Protein AF-A0A6G2HBC0-F1 (afdb_monomer_lite)

pLDDT: mean 95.74, std 4.94, range [64.25, 98.62]

Structure (mmCIF, N/CA/C/O backbone):
data_AF-A0A6G2HBC0-F1
#
_entry.id   AF-A0A6G2HBC0-F1
#
loop_
_atom_site.group_PDB
_atom_site.id
_atom_site.type_symbol
_atom_site.label_atom_id
_atom_site.label_alt_id
_atom_site.label_comp_id
_atom_site.label_asym_id
_atom_site.label_entity_id
_atom_site.label_seq_id
_atom_site.pdbx_PDB_ins_code
_atom_site.Cartn_x
_atom_site.Cartn_y
_atom_site.Cartn_z
_atom_site.occupancy
_atom_site.B_iso_or_equiv
_atom_site.auth_seq_id
_atom_site.auth_comp_id
_atom_site.auth_asym_id
_atom_site.auth_atom_id
_atom_site.pdbx_PDB_model_num
ATOM 1 N N . MET A 1 1 ? -4.832 -18.230 16.426 1.00 64.25 1 MET A N 1
ATOM 2 C CA . MET A 1 1 ? -3.712 -18.019 15.476 1.00 64.25 1 MET A CA 1
ATOM 3 C C . MET A 1 1 ? -4.112 -17.143 14.289 1.00 64.25 1 MET A C 1
ATOM 5 O O . MET A 1 1 ? -3.524 -16.083 14.144 1.00 64.25 1 MET A O 1
ATOM 9 N N . LEU A 1 2 ? -5.140 -17.496 13.500 1.00 76.06 2 LEU A N 1
ATOM 10 C CA . LEU A 1 2 ? -5.568 -16.695 12.331 1.00 76.06 2 LEU A CA 1
ATOM 11 C C . LEU A 1 2 ? -5.923 -15.231 12.647 1.00 76.06 2 LEU A C 1
ATOM 13 O O . LEU A 1 2 ? -5.641 -14.351 11.843 1.00 76.06 2 LEU A O 1
ATOM 17 N N . ARG A 1 3 ? -6.505 -14.962 13.821 1.00 74.94 3 ARG A N 1
ATOM 18 C CA . ARG A 1 3 ? -6.829 -13.601 14.272 1.00 74.94 3 ARG A CA 1
ATOM 19 C C . ARG A 1 3 ? -5.579 -12.735 14.480 1.00 74.94 3 ARG A C 1
ATOM 21 O O . ARG A 1 3 ? -5.460 -11.700 13.845 1.00 74.94 3 ARG A O 1
ATOM 28 N N . SER A 1 4 ? -4.607 -13.229 15.248 1.00 76.62 4 SER A N 1
ATOM 29 C CA . SER A 1 4 ? -3.329 -12.534 15.479 1.00 76.62 4 SER A CA 1
ATOM 30 C C . SER A 1 4 ? -2.534 -12.318 14.182 1.00 76.62 4 SER A C 1
ATOM 32 O O . SER A 1 4 ? -1.944 -11.259 13.994 1.00 76.62 4 SER A O 1
ATOM 34 N N . LEU A 1 5 ? -2.570 -13.273 13.244 1.00 76.62 5 LEU A N 1
ATOM 35 C CA . LEU A 1 5 ? -1.981 -13.097 11.909 1.00 76.62 5 LEU A CA 1
ATOM 36 C C . LEU A 1 5 ? -2.671 -11.991 11.100 1.00 76.62 5 LEU A C 1
ATOM 38 O O . LEU A 1 5 ? -2.002 -11.265 10.377 1.00 76.62 5 LEU A O 1
ATOM 42 N N . ARG A 1 6 ? -3.995 -11.852 11.207 1.00 82.00 6 ARG A N 1
ATOM 43 C CA . ARG A 1 6 ? -4.753 -10.784 10.536 1.00 82.00 6 ARG A CA 1
ATOM 44 C C . ARG A 1 6 ? -4.493 -9.422 11.187 1.00 82.00 6 ARG A C 1
ATOM 46 O O . ARG A 1 6 ? -4.330 -8.440 10.477 1.00 82.00 6 ARG A O 1
ATOM 53 N N . GLU A 1 7 ? -4.409 -9.368 12.510 1.00 83.38 7 GLU A N 1
ATOM 54 C CA . GLU A 1 7 ? -4.142 -8.133 13.258 1.00 83.38 7 GLU A CA 1
ATOM 55 C C . GLU A 1 7 ? -2.718 -7.609 12.997 1.00 83.38 7 GLU A C 1
ATOM 57 O O . GLU A 1 7 ? -2.546 -6.431 12.706 1.00 83.38 7 GLU A O 1
ATOM 62 N N . ASN A 1 8 ? -1.710 -8.490 12.993 1.00 87.25 8 ASN A N 1
ATOM 63 C CA . ASN A 1 8 ? -0.299 -8.095 12.870 1.00 87.25 8 ASN A CA 1
ATOM 64 C C . ASN A 1 8 ? 0.271 -8.217 11.447 1.00 87.25 8 ASN A C 1
ATOM 66 O O . ASN A 1 8 ? 1.309 -7.636 11.139 1.00 87.25 8 ASN A O 1
ATOM 70 N N . GLY A 1 9 ? -0.379 -8.975 10.562 1.00 86.75 9 GLY A N 1
ATOM 71 C CA . GLY A 1 9 ? 0.089 -9.223 9.195 1.00 86.75 9 GLY A CA 1
ATOM 72 C C . GLY A 1 9 ? 0.411 -7.946 8.409 1.00 86.75 9 GLY A C 1
ATOM 73 O O . GLY A 1 9 ? 1.488 -7.876 7.813 1.00 86.75 9 GLY A O 1
ATOM 74 N N . PRO A 1 10 ? -0.445 -6.904 8.434 1.00 90.88 10 PRO A N 1
ATOM 75 C CA . PRO A 1 10 ? -0.159 -5.639 7.761 1.00 90.88 10 PRO A CA 1
ATOM 76 C C . PRO A 1 10 ? 1.156 -4.977 8.195 1.00 90.88 10 PRO A C 1
ATOM 78 O O . PRO A 1 10 ? 1.821 -4.378 7.353 1.00 90.88 10 PRO A O 1
ATOM 81 N N . ALA A 1 11 ? 1.570 -5.120 9.461 1.00 93.25 11 ALA A N 1
ATOM 82 C CA . ALA A 1 11 ? 2.811 -4.534 9.973 1.00 93.25 11 ALA A CA 1
ATOM 83 C C . ALA A 1 11 ? 4.071 -5.103 9.301 1.00 93.25 11 ALA A C 1
ATOM 85 O O . ALA A 1 11 ? 5.093 -4.425 9.248 1.00 93.25 11 ALA A O 1
ATOM 86 N N . LEU A 1 12 ? 3.988 -6.317 8.749 1.00 93.62 12 LEU A N 1
ATOM 87 C CA . LEU A 1 12 ? 5.048 -6.925 7.941 1.00 93.62 12 LEU A CA 1
ATOM 88 C C . LEU A 1 12 ? 4.813 -6.731 6.440 1.00 93.62 12 LEU A C 1
ATOM 90 O O . LEU A 1 12 ? 5.742 -6.427 5.694 1.00 93.62 12 LEU A O 1
ATOM 94 N N . LEU A 1 13 ? 3.570 -6.902 5.984 1.00 94.56 13 LEU A N 1
ATOM 95 C CA . LEU A 1 13 ? 3.241 -6.906 4.557 1.00 94.56 13 LEU A CA 1
ATOM 96 C C . LEU A 1 13 ? 3.376 -5.523 3.911 1.00 94.56 13 LEU A C 1
ATOM 98 O O . LEU A 1 13 ? 3.846 -5.433 2.781 1.00 94.56 13 LEU A O 1
ATOM 102 N N . VAL A 1 14 ? 2.991 -4.451 4.609 1.00 96.44 14 VAL A N 1
ATOM 103 C CA . VAL A 1 14 ? 3.075 -3.079 4.081 1.00 96.44 14 VAL A CA 1
ATOM 104 C C . VAL A 1 14 ? 4.524 -2.653 3.818 1.00 96.44 14 VAL A C 1
ATOM 106 O O . VAL A 1 14 ? 4.807 -2.274 2.679 1.00 96.44 14 VAL A O 1
ATOM 109 N N . PRO A 1 15 ? 5.466 -2.739 4.782 1.00 97.00 15 PRO A N 1
ATOM 110 C CA . PRO A 1 15 ? 6.856 -2.400 4.494 1.00 97.00 15 PRO A CA 1
ATOM 111 C C . PRO A 1 15 ? 7.454 -3.309 3.415 1.00 97.00 15 PRO A C 1
ATOM 113 O O . PRO A 1 15 ? 8.103 -2.804 2.503 1.00 97.00 15 PRO A O 1
ATOM 116 N N . ALA A 1 16 ? 7.169 -4.617 3.443 1.00 97.12 16 ALA A N 1
ATOM 117 C CA . ALA A 1 16 ? 7.656 -5.543 2.421 1.00 97.12 16 ALA A CA 1
ATOM 118 C C . ALA A 1 16 ? 7.182 -5.162 1.007 1.00 97.12 16 ALA A C 1
ATOM 120 O O . ALA A 1 16 ? 7.980 -5.164 0.069 1.00 97.12 16 ALA A O 1
ATOM 121 N N . ALA A 1 17 ? 5.909 -4.784 0.850 1.00 97.00 17 ALA A N 1
ATOM 122 C CA . ALA A 1 17 ? 5.353 -4.362 -0.433 1.00 97.00 17 ALA A CA 1
ATOM 123 C C . ALA A 1 17 ? 6.080 -3.130 -0.994 1.00 97.00 17 ALA A C 1
ATOM 125 O O . ALA A 1 17 ? 6.453 -3.112 -2.169 1.00 97.00 17 ALA A O 1
ATOM 126 N N . TRP A 1 18 ? 6.348 -2.127 -0.154 1.00 98.19 18 TRP A N 1
ATOM 127 C CA . TRP A 1 18 ? 7.062 -0.922 -0.577 1.00 98.19 18 TRP A CA 1
ATOM 128 C C . TRP A 1 18 ? 8.549 -1.165 -0.843 1.00 98.19 18 TRP A C 1
ATOM 130 O O . TRP A 1 18 ? 9.091 -0.596 -1.790 1.00 98.19 18 TRP A O 1
ATOM 140 N N . THR A 1 19 ? 9.199 -2.056 -0.089 1.00 98.00 19 THR A N 1
ATOM 141 C CA . THR A 1 19 ? 10.569 -2.501 -0.384 1.00 98.00 19 THR A CA 1
ATOM 142 C C . THR A 1 19 ? 10.645 -3.210 -1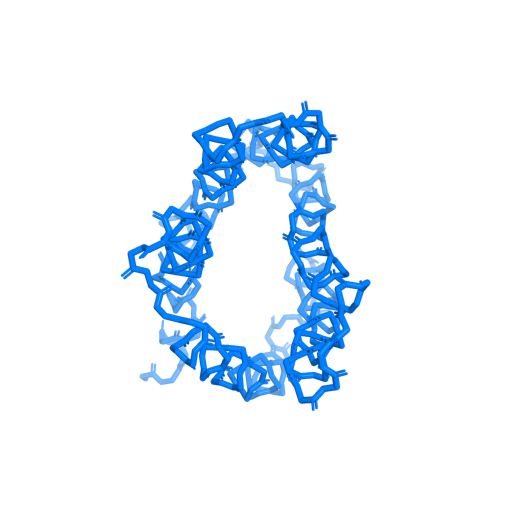.733 1.00 98.00 19 THR A C 1
ATOM 144 O O . THR A 1 19 ? 11.541 -2.921 -2.520 1.00 98.00 19 THR A O 1
ATOM 147 N N . VAL A 1 20 ? 9.694 -4.096 -2.039 1.00 97.88 20 VAL A N 1
ATOM 148 C CA . VAL A 1 20 ? 9.623 -4.796 -3.331 1.00 97.88 20 VAL A CA 1
ATOM 149 C C . VAL A 1 20 ? 9.378 -3.812 -4.479 1.00 97.88 20 VAL A C 1
ATOM 151 O O . VAL A 1 20 ? 10.061 -3.890 -5.499 1.00 97.88 20 VAL A O 1
ATOM 154 N N . ALA A 1 21 ? 8.464 -2.851 -4.310 1.00 97.44 21 ALA A N 1
ATOM 155 C CA . ALA A 1 21 ? 8.190 -1.823 -5.314 1.00 97.44 21 ALA A CA 1
ATOM 156 C C . ALA A 1 21 ? 9.407 -0.916 -5.567 1.00 97.44 21 ALA A C 1
ATOM 158 O O . ALA A 1 21 ? 9.810 -0.726 -6.714 1.00 97.44 21 ALA A O 1
ATOM 159 N N . GLY A 1 22 ? 10.036 -0.401 -4.505 1.00 97.56 22 GLY A N 1
ATOM 160 C CA . GLY A 1 22 ? 11.249 0.412 -4.614 1.00 97.56 22 GLY A CA 1
ATOM 161 C C . GLY A 1 22 ? 12.419 -0.380 -5.199 1.00 97.56 22 GLY A C 1
ATOM 162 O O . GLY A 1 22 ? 13.136 0.120 -6.061 1.00 97.56 22 GLY A O 1
ATOM 163 N N . GLY A 1 23 ? 12.564 -1.646 -4.804 1.00 98.12 23 GLY A N 1
ATOM 164 C CA . GLY A 1 23 ? 13.573 -2.550 -5.342 1.00 98.12 23 GLY A CA 1
ATOM 165 C C . GLY A 1 23 ? 13.386 -2.838 -6.832 1.00 98.12 23 GLY A C 1
ATOM 166 O O . GLY A 1 23 ? 14.368 -2.934 -7.565 1.00 98.12 23 GLY A O 1
ATOM 167 N N . ALA A 1 24 ? 12.144 -2.916 -7.312 1.00 97.31 24 ALA A N 1
ATOM 168 C CA . ALA A 1 24 ? 11.870 -3.080 -8.735 1.00 97.31 24 ALA A CA 1
ATOM 169 C C . ALA A 1 24 ? 12.252 -1.827 -9.535 1.00 97.31 24 ALA A C 1
ATOM 171 O O . ALA A 1 24 ? 12.884 -1.939 -10.581 1.00 97.31 24 ALA A O 1
ATOM 172 N N . VAL A 1 25 ? 11.952 -0.630 -9.016 1.00 96.31 25 VAL A N 1
ATOM 173 C CA . VAL A 1 25 ? 12.374 0.639 -9.639 1.00 96.31 25 VAL A CA 1
ATOM 174 C C . VAL A 1 25 ? 13.897 0.800 -9.625 1.00 96.31 25 VAL A C 1
ATOM 176 O O . VAL A 1 25 ? 14.472 1.305 -10.585 1.00 96.31 25 VAL A O 1
ATOM 179 N N . ALA A 1 26 ? 14.564 0.331 -8.570 1.00 97.38 26 ALA A N 1
ATOM 180 C CA . ALA A 1 26 ? 16.021 0.317 -8.471 1.00 97.38 26 ALA A CA 1
ATOM 181 C C . ALA A 1 26 ? 16.694 -0.772 -9.336 1.00 97.38 26 ALA A C 1
ATOM 183 O O . ALA A 1 26 ? 17.920 -0.823 -9.394 1.00 97.38 26 ALA A O 1
ATOM 184 N N . GLY A 1 27 ? 15.924 -1.660 -9.975 1.00 96.56 27 GLY A N 1
ATOM 185 C CA . GLY A 1 27 ? 16.445 -2.767 -10.782 1.00 96.56 27 GLY A CA 1
ATOM 186 C C . GLY A 1 27 ? 17.011 -3.946 -9.979 1.00 96.56 27 GLY A C 1
ATOM 187 O O . GLY A 1 27 ? 17.619 -4.836 -10.566 1.00 96.56 27 GLY A O 1
ATOM 188 N N . VAL A 1 28 ? 16.810 -3.985 -8.656 1.00 97.50 28 VAL A N 1
ATOM 189 C CA . VAL A 1 28 ? 17.277 -5.084 -7.786 1.00 97.50 28 VAL A CA 1
ATOM 190 C C . VAL A 1 28 ? 16.243 -6.203 -7.625 1.00 97.50 28 VAL A C 1
ATOM 192 O O . VAL A 1 28 ? 16.603 -7.334 -7.311 1.00 97.50 28 VAL A O 1
ATOM 195 N N . VAL A 1 29 ? 14.958 -5.913 -7.858 1.00 97.81 29 VAL A N 1
ATOM 196 C CA . VAL A 1 29 ? 13.877 -6.910 -7.888 1.00 97.81 29 VAL A CA 1
ATOM 197 C C . VAL A 1 29 ? 13.422 -7.114 -9.327 1.00 97.81 29 VAL A C 1
ATOM 199 O O . VAL A 1 29 ? 13.125 -6.155 -10.036 1.00 97.81 29 VAL A O 1
ATOM 202 N N . SER A 1 30 ? 13.336 -8.372 -9.762 1.00 97.75 30 SER A N 1
ATOM 203 C CA . SER A 1 30 ? 12.904 -8.694 -11.122 1.00 97.75 30 SER A CA 1
ATOM 204 C C . SER A 1 30 ? 11.418 -8.400 -11.344 1.00 97.75 30 SER A C 1
ATOM 206 O O . SER A 1 30 ? 10.587 -8.527 -10.441 1.00 97.75 30 SER A O 1
ATOM 208 N N . THR A 1 31 ? 11.054 -8.092 -12.590 1.00 95.88 31 THR A N 1
ATOM 209 C CA . THR A 1 31 ? 9.655 -7.899 -13.005 1.00 95.88 31 THR A CA 1
ATOM 210 C C . THR A 1 31 ? 8.793 -9.122 -12.685 1.00 95.88 31 THR A C 1
ATOM 212 O O . THR A 1 31 ? 7.661 -8.977 -12.234 1.00 95.88 31 THR A O 1
ATOM 215 N N . HIS A 1 32 ? 9.343 -10.331 -12.847 1.00 97.44 32 HIS A N 1
ATOM 216 C CA . HIS A 1 32 ? 8.648 -11.571 -12.499 1.00 97.44 32 HIS A CA 1
ATOM 217 C C . HIS A 1 32 ? 8.365 -11.673 -10.992 1.00 97.44 32 HIS A C 1
ATOM 219 O O . HIS A 1 32 ? 7.254 -12.020 -10.601 1.00 97.44 32 HIS A O 1
ATOM 225 N N . ALA A 1 33 ? 9.328 -11.321 -10.133 1.00 97.50 33 ALA A N 1
ATOM 226 C CA . ALA A 1 33 ? 9.105 -11.305 -8.689 1.00 97.50 33 ALA A CA 1
ATOM 227 C C . ALA A 1 33 ? 8.036 -10.272 -8.288 1.00 97.50 33 ALA A C 1
ATOM 229 O O . ALA A 1 33 ? 7.163 -10.575 -7.474 1.00 97.50 33 ALA A O 1
ATOM 230 N N . LEU A 1 34 ? 8.046 -9.084 -8.904 1.00 97.81 34 LEU A N 1
ATOM 231 C CA . LEU A 1 34 ? 7.019 -8.062 -8.680 1.00 97.81 34 LEU A CA 1
ATOM 232 C C . LEU A 1 34 ? 5.625 -8.520 -9.153 1.00 97.81 34 LEU A C 1
ATOM 234 O O . LEU A 1 34 ? 4.628 -8.244 -8.481 1.00 97.81 34 LEU A O 1
ATOM 238 N N . PHE A 1 35 ? 5.546 -9.250 -10.267 1.00 98.44 35 PHE A N 1
ATOM 239 C CA . PHE A 1 35 ? 4.307 -9.870 -10.740 1.00 98.44 35 PHE A CA 1
ATOM 240 C C . PHE A 1 35 ? 3.770 -10.902 -9.741 1.00 98.44 35 PHE A C 1
ATOM 242 O O . PHE A 1 35 ? 2.611 -10.815 -9.331 1.00 98.44 35 PHE A O 1
ATOM 249 N N . VAL A 1 36 ? 4.619 -11.829 -9.282 1.00 98.38 36 VAL A N 1
ATOM 250 C CA . VAL A 1 36 ? 4.248 -12.821 -8.259 1.00 98.38 36 VAL A CA 1
ATOM 251 C C . VAL A 1 36 ? 3.761 -12.128 -6.985 1.00 98.38 36 VAL A C 1
ATOM 253 O O . VAL A 1 36 ? 2.738 -12.527 -6.430 1.00 98.38 36 VAL A O 1
ATOM 256 N N . ALA A 1 37 ? 4.421 -11.048 -6.558 1.00 97.25 37 ALA A N 1
ATOM 257 C CA . ALA A 1 37 ? 3.987 -10.262 -5.406 1.00 97.25 37 ALA A CA 1
ATOM 258 C C . ALA A 1 37 ? 2.559 -9.709 -5.579 1.00 97.25 37 ALA A C 1
ATOM 260 O O . ALA A 1 37 ? 1.758 -9.812 -4.653 1.00 97.25 37 ALA A O 1
ATOM 261 N N . HIS A 1 38 ? 2.189 -9.201 -6.761 1.00 98.06 38 HIS A N 1
ATOM 262 C CA . HIS A 1 38 ? 0.821 -8.734 -7.031 1.00 98.06 38 HIS A CA 1
ATOM 263 C C . HIS A 1 38 ? -0.213 -9.860 -6.989 1.00 98.06 38 HIS A C 1
ATOM 265 O O . HIS A 1 38 ? -1.313 -9.663 -6.466 1.00 98.06 38 HIS A O 1
ATOM 271 N N . VAL A 1 39 ? 0.126 -11.043 -7.507 1.00 98.44 39 VAL A N 1
ATOM 272 C CA . VAL A 1 39 ? -0.756 -12.217 -7.460 1.00 98.44 39 VAL A CA 1
ATOM 273 C C . VAL A 1 39 ? -0.985 -12.649 -6.012 1.00 98.44 39 VAL A C 1
ATOM 275 O O . VAL A 1 39 ? -2.132 -12.771 -5.579 1.00 98.44 39 VAL A O 1
ATOM 278 N N . VAL A 1 40 ? 0.092 -12.805 -5.237 1.00 97.88 40 VAL A N 1
ATOM 279 C CA . VAL A 1 40 ? 0.022 -13.174 -3.816 1.00 97.88 40 VAL A CA 1
ATOM 280 C C . VAL A 1 40 ? -0.785 -12.142 -3.033 1.00 97.88 40 VAL A C 1
ATOM 282 O O . VAL A 1 40 ? -1.722 -12.507 -2.325 1.00 97.88 40 VAL A O 1
ATOM 285 N N . MET A 1 41 ? -0.488 -10.851 -3.198 1.00 97.50 41 MET A N 1
ATOM 286 C CA . MET A 1 41 ? -1.203 -9.785 -2.497 1.00 97.50 41 MET A CA 1
ATOM 287 C C . MET A 1 41 ? -2.684 -9.735 -2.873 1.00 97.50 41 MET A C 1
ATOM 289 O O . MET A 1 41 ? -3.516 -9.522 -1.997 1.00 97.50 41 MET A O 1
ATOM 293 N N . SER A 1 42 ? -3.040 -9.997 -4.134 1.00 97.88 42 SER A N 1
ATOM 294 C CA . SER A 1 42 ? -4.443 -10.062 -4.565 1.00 97.88 42 SER A CA 1
ATOM 295 C C . SER A 1 42 ? -5.208 -11.165 -3.824 1.00 97.88 42 SER A C 1
ATOM 297 O O . SER A 1 42 ? -6.298 -10.918 -3.306 1.00 97.88 42 SER A O 1
ATOM 299 N N . VAL A 1 43 ? -4.620 -12.362 -3.702 1.00 97.88 43 VAL A N 1
ATOM 300 C CA . VAL A 1 43 ? -5.207 -13.478 -2.936 1.00 97.88 43 VAL A CA 1
ATOM 301 C C . VAL A 1 43 ? -5.316 -13.124 -1.453 1.00 97.88 43 VAL A C 1
ATOM 303 O O . VAL A 1 43 ? -6.374 -13.319 -0.850 1.00 97.88 43 VAL A O 1
ATOM 306 N N . LEU A 1 44 ? -4.253 -12.565 -0.866 1.00 95.38 44 LEU A N 1
ATOM 307 C CA . LEU A 1 44 ? -4.230 -12.185 0.547 1.00 95.38 44 LEU A CA 1
ATOM 308 C C . LEU A 1 44 ? -5.268 -11.108 0.876 1.00 95.38 44 LEU A C 1
ATOM 310 O O . LEU A 1 44 ? -5.943 -11.226 1.895 1.00 95.38 44 LEU A O 1
ATOM 314 N N . LEU A 1 45 ? -5.443 -10.093 0.026 1.00 95.88 45 LEU A N 1
ATOM 315 C CA . LEU A 1 45 ? -6.432 -9.031 0.232 1.00 95.88 45 LEU A CA 1
ATOM 316 C C . LEU A 1 45 ? -7.862 -9.571 0.193 1.00 95.88 45 LEU A C 1
ATOM 318 O O . LEU A 1 45 ? -8.657 -9.235 1.070 1.00 95.88 45 LEU A O 1
ATOM 322 N N . VAL A 1 46 ? -8.183 -10.443 -0.769 1.00 97.25 46 VAL A N 1
ATOM 323 C CA . VAL A 1 46 ? -9.506 -11.081 -0.853 1.00 97.25 46 VAL A CA 1
ATOM 324 C C . VAL A 1 46 ? -9.757 -11.952 0.376 1.00 97.25 46 VAL A C 1
ATOM 326 O O . VAL A 1 46 ? -10.791 -11.812 1.033 1.00 97.25 46 VAL A O 1
ATOM 329 N N . ALA A 1 47 ? -8.797 -12.810 0.731 1.00 95.25 47 ALA A N 1
ATOM 330 C CA . ALA A 1 47 ? -8.898 -13.669 1.905 1.00 95.25 47 ALA A CA 1
ATOM 331 C C . ALA A 1 47 ? -9.064 -12.846 3.192 1.00 95.25 47 ALA A C 1
ATOM 333 O O . ALA A 1 47 ? -9.936 -13.139 4.012 1.00 95.25 47 ALA A O 1
ATOM 334 N N . PHE A 1 48 ? -8.281 -11.775 3.344 1.00 94.25 48 PHE A N 1
ATOM 335 C CA . PHE A 1 48 ? -8.361 -10.868 4.480 1.00 94.25 48 PHE A CA 1
ATOM 336 C C . PHE A 1 48 ? -9.709 -10.152 4.542 1.00 94.25 48 PHE A C 1
ATOM 338 O O . PHE A 1 48 ? -10.334 -10.132 5.598 1.00 94.25 48 PHE A O 1
ATOM 345 N N . ALA A 1 49 ? -10.192 -9.589 3.433 1.00 94.81 49 ALA A N 1
ATOM 346 C CA . ALA A 1 49 ? -11.467 -8.880 3.398 1.00 94.81 49 ALA A CA 1
ATOM 347 C C . ALA A 1 49 ? -12.629 -9.801 3.793 1.00 94.81 49 ALA A C 1
ATOM 349 O O . ALA A 1 49 ? -13.476 -9.420 4.602 1.00 94.81 49 ALA A O 1
ATOM 350 N N . VAL A 1 50 ? -12.646 -11.036 3.281 1.00 96.00 50 VAL A N 1
ATOM 351 C CA . VAL A 1 50 ? -13.666 -12.037 3.622 1.00 96.00 50 VAL A CA 1
ATOM 352 C C . VAL A 1 50 ? -13.571 -12.449 5.091 1.00 96.00 50 VAL A C 1
ATOM 354 O O . VAL A 1 50 ? -14.593 -12.462 5.779 1.00 96.00 50 VAL A O 1
ATOM 357 N N . ALA A 1 51 ? -12.368 -12.748 5.586 1.00 93.94 51 ALA A N 1
ATOM 358 C CA . ALA A 1 51 ? -12.161 -13.198 6.960 1.00 93.94 51 ALA A CA 1
ATOM 359 C C . ALA A 1 51 ? -12.407 -12.087 7.995 1.00 93.94 51 ALA A C 1
ATOM 36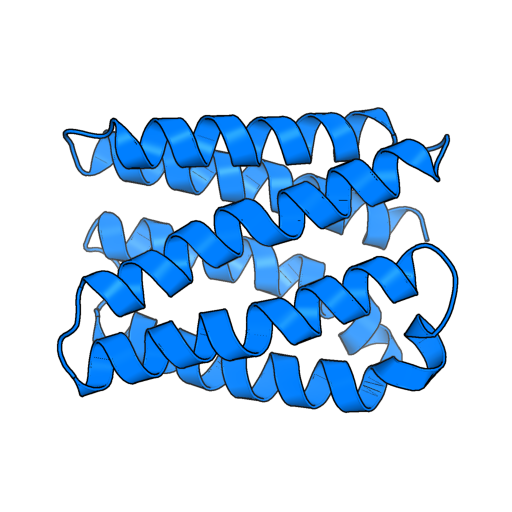1 O O . ALA A 1 51 ? -12.902 -12.365 9.084 1.00 93.94 51 ALA A O 1
ATOM 362 N N . SER A 1 52 ? -12.097 -10.832 7.656 1.00 91.81 52 SER A N 1
ATOM 363 C CA . SER A 1 52 ? -12.155 -9.682 8.566 1.00 91.81 52 SER A CA 1
ATOM 364 C C . SER A 1 52 ? -13.449 -8.879 8.509 1.00 91.81 52 SER A C 1
ATOM 366 O O . SER A 1 52 ? -13.663 -8.025 9.365 1.00 91.81 52 SER A O 1
ATOM 368 N N . ARG A 1 53 ? -14.352 -9.150 7.557 1.00 93.50 53 ARG A N 1
ATOM 369 C CA . ARG A 1 53 ? -15.545 -8.314 7.317 1.00 93.50 53 ARG A CA 1
ATOM 370 C C . ARG A 1 53 ? -16.421 -8.058 8.545 1.00 93.50 53 ARG A C 1
ATOM 372 O O . ARG A 1 53 ? -16.956 -6.965 8.679 1.00 93.50 53 ARG A O 1
ATOM 379 N N . ARG A 1 54 ? -16.610 -9.063 9.410 1.00 93.12 54 ARG A N 1
ATOM 380 C CA . ARG A 1 54 ? -17.484 -8.949 10.593 1.00 93.12 54 ARG A CA 1
ATOM 381 C C . ARG A 1 54 ? -16.814 -8.126 11.688 1.00 93.12 54 ARG A C 1
ATOM 383 O O . ARG A 1 54 ? -17.451 -7.267 12.281 1.00 93.12 54 ARG A O 1
ATOM 390 N N . GLU A 1 55 ? -15.528 -8.369 11.910 1.00 91.44 55 GLU A N 1
ATOM 391 C CA . GLU A 1 55 ? -14.721 -7.673 12.918 1.00 91.44 55 GLU A CA 1
ATOM 392 C C . GLU A 1 55 ? -14.469 -6.210 12.525 1.00 91.44 55 GLU A C 1
ATOM 394 O O . GLU A 1 55 ? -14.459 -5.327 13.374 1.00 91.44 55 GLU A O 1
ATOM 399 N N . MET A 1 56 ? -14.349 -5.934 11.224 1.00 95.50 56 MET A N 1
ATOM 400 C CA . MET A 1 56 ? -14.155 -4.590 10.682 1.00 95.50 56 MET A CA 1
ATOM 401 C C . MET A 1 56 ? -15.470 -3.891 10.303 1.00 95.50 56 MET A C 1
ATOM 403 O O . MET A 1 56 ? -15.446 -2.935 9.537 1.00 95.50 56 MET A O 1
ATOM 407 N N . ALA A 1 57 ? -16.634 -4.346 10.776 1.00 93.12 57 ALA A N 1
ATOM 408 C CA . ALA A 1 57 ? -17.920 -3.809 10.319 1.00 93.12 57 ALA A CA 1
ATOM 409 C C . ALA A 1 57 ? -18.220 -2.380 10.817 1.00 93.12 57 ALA A C 1
ATOM 411 O O . ALA A 1 57 ? -19.053 -1.686 10.231 1.00 93.12 57 ALA A O 1
ATOM 412 N N . THR A 1 58 ? -17.557 -1.921 11.883 1.00 93.25 58 THR A N 1
ATOM 413 C CA . THR A 1 58 ? -17.864 -0.648 12.551 1.00 93.25 58 THR A CA 1
ATOM 414 C C . THR A 1 58 ? -16.625 0.227 12.770 1.00 93.25 58 THR A C 1
ATOM 416 O O . THR A 1 58 ? -15.479 -0.199 12.611 1.00 93.25 58 THR A O 1
ATOM 419 N N . GLY A 1 59 ? -16.868 1.500 13.103 1.00 94.06 59 GLY A N 1
ATOM 420 C CA . GLY A 1 59 ? -15.830 2.443 13.522 1.00 94.06 59 GLY A CA 1
ATOM 421 C C . GLY A 1 59 ? -14.725 2.671 12.487 1.00 94.06 59 GLY A C 1
ATOM 422 O O . GLY A 1 59 ? -14.976 2.741 11.282 1.00 94.06 59 GLY A O 1
ATOM 423 N N . VAL A 1 60 ? -13.489 2.812 12.978 1.00 94.88 60 VAL A N 1
ATOM 424 C CA . VAL A 1 60 ? -12.307 3.073 12.141 1.00 94.88 60 VAL A CA 1
ATOM 425 C C . VAL A 1 60 ? -12.013 1.904 11.201 1.00 94.88 60 VAL A C 1
ATOM 427 O O . VAL A 1 60 ? -11.715 2.116 10.023 1.00 94.88 60 VAL A O 1
ATOM 430 N N . LEU A 1 61 ? -12.177 0.673 11.690 1.00 94.62 61 LEU A N 1
ATOM 431 C CA . LEU A 1 61 ? -11.936 -0.540 10.914 1.00 94.62 61 LEU A CA 1
ATOM 432 C C . LEU A 1 61 ? -12.879 -0.654 9.710 1.00 94.62 61 LEU A C 1
ATOM 434 O O . LEU A 1 61 ? -12.437 -1.068 8.644 1.00 94.62 61 LEU A O 1
ATOM 438 N N . ALA A 1 62 ? -14.123 -0.175 9.803 1.00 95.88 62 ALA A N 1
ATOM 439 C CA . ALA A 1 62 ? -15.006 -0.103 8.634 1.00 95.88 62 ALA A CA 1
ATOM 440 C C . ALA A 1 62 ? -14.446 0.789 7.522 1.00 95.88 62 ALA A C 1
ATOM 442 O O . ALA A 1 62 ? -14.653 0.520 6.339 1.00 95.88 62 ALA A O 1
ATOM 443 N N . GLY A 1 63 ? -13.744 1.869 7.874 1.00 96.62 63 GLY A N 1
ATOM 444 C CA . GLY A 1 63 ? -13.012 2.694 6.913 1.00 96.62 63 GLY A CA 1
ATOM 445 C C . GLY A 1 63 ? -11.925 1.890 6.201 1.00 96.62 63 GLY A C 1
ATOM 446 O O . GLY A 1 63 ? -11.883 1.860 4.973 1.00 96.62 63 GLY A O 1
ATOM 447 N N . TRP A 1 64 ? -11.110 1.167 6.965 1.00 97.06 64 TRP A N 1
ATOM 448 C CA . TRP A 1 64 ? -10.026 0.340 6.432 1.00 97.06 64 TRP A CA 1
ATOM 449 C C . TRP A 1 64 ? -10.503 -0.855 5.611 1.00 97.06 64 TRP A C 1
ATOM 451 O O . TRP A 1 64 ? -9.891 -1.167 4.594 1.00 97.06 64 TRP A O 1
ATOM 461 N N . LEU A 1 65 ? -11.633 -1.470 5.960 1.00 96.88 65 LEU A N 1
ATOM 462 C CA . LEU A 1 65 ? -12.232 -2.502 5.118 1.00 96.88 65 LEU A CA 1
ATOM 463 C C . LEU A 1 65 ? -12.586 -1.943 3.733 1.00 96.88 65 LEU A C 1
ATOM 465 O O . LEU A 1 65 ? -12.323 -2.596 2.730 1.00 96.88 65 LEU A O 1
ATOM 469 N N . ARG A 1 66 ? -13.115 -0.714 3.650 1.00 97.88 66 ARG A N 1
ATOM 470 C CA . ARG A 1 66 ? -13.383 -0.055 2.358 1.00 97.88 66 ARG A CA 1
ATOM 471 C C . ARG A 1 66 ? -12.099 0.242 1.587 1.00 97.88 66 ARG A C 1
ATOM 473 O O . ARG A 1 66 ? -12.084 0.048 0.378 1.00 97.88 66 ARG A O 1
ATOM 480 N N . VAL A 1 67 ? -11.029 0.658 2.272 1.00 97.88 67 VAL A N 1
ATOM 481 C CA . VAL A 1 67 ? -9.700 0.840 1.657 1.00 97.88 67 VAL A CA 1
ATOM 482 C C . VAL A 1 67 ? -9.208 -0.472 1.046 1.00 97.88 67 VAL A C 1
ATOM 484 O O . VAL A 1 67 ? -8.770 -0.475 -0.096 1.00 97.88 67 VAL A O 1
ATOM 487 N N . ILE A 1 68 ? -9.344 -1.594 1.756 1.00 97.06 68 ILE A N 1
ATOM 488 C CA . ILE A 1 68 ? -8.942 -2.923 1.269 1.00 97.06 68 ILE A CA 1
ATOM 489 C C . ILE A 1 68 ? -9.800 -3.362 0.079 1.00 97.06 68 ILE A C 1
ATOM 491 O O . ILE A 1 68 ? -9.271 -3.831 -0.930 1.00 97.06 68 ILE A O 1
ATOM 495 N N . LEU A 1 69 ? -11.119 -3.172 0.158 1.00 97.88 69 LEU A N 1
ATOM 496 C CA . LEU A 1 69 ? -12.034 -3.493 -0.938 1.00 97.88 69 LEU A CA 1
ATOM 497 C C . LEU A 1 69 ? -11.741 -2.657 -2.191 1.00 97.88 69 LEU A C 1
ATOM 499 O O . LEU A 1 69 ? -11.772 -3.202 -3.287 1.00 97.88 69 LEU A O 1
ATOM 503 N N . ALA A 1 70 ? -11.406 -1.372 -2.040 1.00 98.12 70 ALA A N 1
ATOM 504 C CA . ALA A 1 70 ? -10.995 -0.506 -3.146 1.00 98.12 70 ALA A CA 1
ATOM 505 C C . ALA A 1 70 ? -9.575 -0.822 -3.654 1.00 98.12 70 ALA A C 1
ATOM 507 O O . ALA A 1 70 ? -9.313 -0.750 -4.851 1.00 98.12 70 ALA A O 1
ATOM 508 N N . GLY A 1 71 ? -8.664 -1.215 -2.763 1.00 97.81 71 GLY A N 1
ATOM 509 C CA . GLY A 1 71 ? -7.291 -1.601 -3.095 1.00 97.81 71 GLY A CA 1
ATOM 510 C C . GLY A 1 71 ? -7.196 -2.953 -3.806 1.00 97.81 71 GLY A C 1
ATOM 511 O O . GLY A 1 71 ? -6.240 -3.213 -4.535 1.00 97.81 71 GLY A O 1
ATOM 512 N N . THR A 1 72 ? -8.200 -3.817 -3.657 1.00 98.00 72 THR A N 1
ATOM 513 C CA . THR A 1 72 ? -8.252 -5.121 -4.334 1.00 98.00 72 THR A CA 1
ATOM 514 C C . THR A 1 72 ? -8.255 -4.986 -5.868 1.00 98.00 72 THR A C 1
ATOM 516 O O . THR A 1 72 ? -7.332 -5.511 -6.492 1.00 98.00 72 THR A O 1
ATOM 519 N N . PRO A 1 73 ? -9.184 -4.249 -6.516 1.00 98.25 73 PRO A N 1
ATOM 520 C CA . PRO A 1 73 ? -9.129 -4.031 -7.963 1.00 98.25 73 PRO A CA 1
ATOM 521 C C . PRO A 1 73 ? -7.889 -3.240 -8.403 1.00 98.25 73 PRO A C 1
ATOM 523 O O . PRO A 1 73 ? -7.373 -3.496 -9.485 1.00 98.25 73 PRO A O 1
ATOM 526 N N . VAL A 1 74 ? -7.356 -2.344 -7.563 1.00 98.25 74 VAL A N 1
ATOM 527 C CA . VAL A 1 74 ? -6.075 -1.653 -7.819 1.00 98.25 74 VAL A CA 1
ATOM 528 C C . VAL A 1 74 ? -4.911 -2.649 -7.902 1.00 98.25 74 VAL A C 1
ATOM 530 O O . VAL A 1 74 ? -4.067 -2.549 -8.787 1.00 98.25 74 VAL A O 1
ATOM 533 N N . THR A 1 75 ? -4.886 -3.658 -7.031 1.00 97.94 75 THR A N 1
ATOM 534 C CA . THR A 1 75 ? -3.859 -4.714 -7.060 1.00 97.94 75 THR A CA 1
ATOM 535 C C . THR A 1 75 ? -4.034 -5.626 -8.276 1.00 97.94 75 THR A C 1
ATOM 537 O O . THR A 1 75 ? -3.056 -5.963 -8.945 1.00 97.94 75 THR A O 1
ATOM 540 N N . LEU A 1 76 ? -5.282 -5.971 -8.614 1.00 98.38 76 LEU A N 1
ATOM 541 C CA . LEU A 1 76 ? -5.606 -6.747 -9.815 1.00 98.38 76 LEU A CA 1
ATOM 542 C C . LEU A 1 76 ? -5.243 -6.000 -11.104 1.00 98.38 76 LEU A C 1
ATOM 544 O O . LEU A 1 76 ? -4.810 -6.635 -12.064 1.00 98.38 76 LEU A O 1
ATOM 548 N N . ALA A 1 77 ? -5.344 -4.667 -11.124 1.00 98.56 77 ALA A N 1
ATOM 549 C CA . ALA A 1 77 ? -4.835 -3.858 -12.227 1.00 98.56 77 ALA A CA 1
ATOM 550 C C . ALA A 1 77 ? -3.328 -4.077 -12.420 1.00 98.56 77 ALA A C 1
ATOM 552 O O . ALA A 1 77 ? -2.885 -4.201 -13.553 1.00 98.56 77 ALA A O 1
ATOM 553 N N . GLY A 1 78 ? -2.551 -4.238 -11.346 1.00 98.31 78 GLY A N 1
ATOM 554 C CA . GLY A 1 78 ? -1.132 -4.587 -11.448 1.00 98.31 78 GLY A CA 1
ATOM 555 C C . GLY A 1 78 ? -0.902 -5.955 -12.100 1.00 98.31 78 GLY A C 1
ATOM 556 O O . GLY A 1 78 ? -0.092 -6.065 -13.018 1.00 98.31 78 GLY A O 1
ATOM 557 N N . VAL A 1 79 ? -1.671 -6.981 -11.709 1.00 98.56 79 VAL A N 1
ATOM 558 C CA . VAL A 1 79 ? -1.633 -8.314 -12.349 1.00 98.56 79 VAL A CA 1
ATOM 559 C C . VAL A 1 79 ? -1.937 -8.206 -13.846 1.00 98.56 79 VAL A C 1
ATOM 561 O O . VAL A 1 79 ? -1.163 -8.689 -14.671 1.00 98.56 79 VAL A O 1
ATOM 564 N N . ALA A 1 80 ? -3.029 -7.528 -14.206 1.00 98.62 80 ALA A N 1
ATOM 565 C CA . ALA A 1 80 ? -3.400 -7.299 -15.600 1.00 98.62 80 ALA A CA 1
ATOM 566 C C . ALA A 1 80 ? -2.346 -6.464 -16.349 1.00 98.62 80 ALA A C 1
ATOM 568 O O . ALA A 1 80 ? -2.051 -6.740 -17.507 1.00 98.62 80 ALA A O 1
ATOM 569 N N . GLY A 1 81 ? -1.731 -5.487 -15.682 1.00 98.38 81 GLY A N 1
ATOM 570 C CA . GLY A 1 81 ? -0.653 -4.664 -16.218 1.00 98.38 81 GLY A CA 1
ATOM 571 C C . GLY A 1 81 ? 0.556 -5.489 -16.642 1.00 98.38 81 GLY A C 1
ATOM 572 O O . GLY A 1 81 ? 1.071 -5.277 -17.736 1.00 98.38 81 GLY A O 1
ATOM 573 N N . PHE A 1 82 ? 0.958 -6.479 -15.843 1.00 98.12 82 PHE A N 1
ATOM 574 C CA . PHE A 1 82 ? 2.030 -7.401 -16.225 1.00 98.12 82 PHE A CA 1
ATOM 575 C C . PHE A 1 82 ? 1.634 -8.337 -17.366 1.00 98.12 82 PHE A C 1
ATOM 577 O O . PHE A 1 82 ? 2.411 -8.503 -18.301 1.00 98.12 82 PHE A O 1
ATOM 584 N N . LEU A 1 83 ? 0.432 -8.920 -17.320 1.00 98.25 83 LEU A N 1
ATOM 585 C CA . LEU A 1 83 ? -0.028 -9.858 -18.352 1.00 98.25 83 LEU A CA 1
ATOM 586 C C . LEU A 1 83 ? -0.221 -9.190 -19.720 1.00 98.25 83 LEU A C 1
ATOM 588 O O . LEU A 1 83 ? -0.008 -9.824 -20.749 1.00 98.25 83 LEU A O 1
ATOM 592 N N . LEU A 1 84 ? -0.626 -7.919 -19.730 1.00 98.12 84 LEU A N 1
ATOM 593 C CA . LEU A 1 84 ? -0.929 -7.156 -20.942 1.00 98.12 84 LEU A CA 1
ATOM 594 C C . LEU A 1 84 ? 0.207 -6.213 -21.367 1.00 98.12 84 LEU A C 1
ATOM 596 O O . LEU A 1 84 ? 0.069 -5.527 -22.376 1.00 98.12 84 LEU A O 1
ATOM 600 N N . GLY A 1 85 ? 1.290 -6.110 -20.589 1.00 97.19 85 GLY A N 1
ATOM 601 C CA . GLY A 1 85 ? 2.352 -5.123 -20.821 1.00 97.19 85 GLY A CA 1
ATOM 602 C C . GLY A 1 85 ? 1.869 -3.666 -20.719 1.00 97.19 85 GLY A C 1
ATOM 603 O O . GLY A 1 85 ? 2.374 -2.791 -21.419 1.00 97.19 85 GLY A O 1
ATOM 604 N N . SER A 1 86 ? 0.866 -3.391 -19.880 1.00 98.19 86 SER A N 1
ATOM 605 C CA . SER A 1 86 ? 0.188 -2.092 -19.808 1.00 98.19 86 SER A CA 1
ATOM 606 C C . SER A 1 86 ? 0.753 -1.204 -18.700 1.00 98.19 86 SER A C 1
ATOM 608 O O . SER A 1 86 ? 0.425 -1.352 -17.520 1.00 98.19 86 SER A O 1
ATOM 610 N N . GLY A 1 87 ? 1.556 -0.215 -19.102 1.00 96.94 87 GLY A N 1
ATOM 611 C CA . GLY A 1 87 ? 2.065 0.839 -18.218 1.00 96.94 87 GLY A CA 1
ATOM 612 C C . GLY A 1 87 ? 0.972 1.585 -17.435 1.00 96.94 87 GLY A C 1
ATOM 613 O O . GLY A 1 87 ? 1.116 1.730 -16.222 1.00 96.94 87 GLY A O 1
ATOM 614 N N . PRO A 1 88 ? -0.151 2.002 -18.058 1.00 98.38 88 PRO A N 1
ATOM 615 C CA . PRO A 1 88 ? -1.246 2.656 -17.340 1.00 98.38 88 PRO A CA 1
ATOM 616 C C . PRO A 1 88 ? -1.843 1.814 -16.204 1.00 98.38 88 PRO A C 1
ATOM 618 O O . PRO A 1 88 ? -2.143 2.350 -15.140 1.00 98.38 88 PRO A O 1
ATOM 621 N N . LEU A 1 89 ? -1.984 0.497 -16.384 1.00 98.50 89 LEU A N 1
ATOM 622 C CA . LEU A 1 89 ? -2.503 -0.388 -15.334 1.00 98.50 89 LEU A CA 1
ATOM 623 C C . LEU A 1 89 ? -1.508 -0.566 -14.176 1.00 98.50 89 LEU A C 1
ATOM 625 O O . LEU A 1 89 ? -1.912 -0.575 -13.013 1.00 98.50 89 LEU A O 1
ATOM 629 N N . LEU A 1 90 ? -0.207 -0.635 -14.475 1.00 98.00 90 LEU A N 1
ATOM 630 C CA . LEU A 1 90 ? 0.845 -0.633 -13.451 1.00 98.00 90 LEU A CA 1
ATOM 631 C C . LEU A 1 90 ? 0.892 0.703 -12.692 1.00 98.00 90 LEU A C 1
ATOM 633 O O . LEU A 1 90 ? 1.061 0.716 -11.473 1.00 98.00 90 LEU A O 1
ATOM 637 N N . ALA A 1 91 ? 0.679 1.824 -13.387 1.00 97.56 91 ALA A N 1
ATOM 638 C CA . ALA A 1 91 ? 0.569 3.138 -12.764 1.00 97.56 91 ALA A CA 1
ATOM 639 C C . ALA A 1 91 ? -0.651 3.216 -11.834 1.00 97.56 91 ALA A C 1
ATOM 641 O O . ALA A 1 91 ? -0.525 3.701 -10.710 1.00 97.56 91 ALA A O 1
ATOM 642 N N . ILE A 1 92 ? -1.806 2.681 -12.248 1.00 98.50 92 ILE A N 1
ATOM 643 C CA . ILE A 1 92 ? -2.987 2.561 -11.379 1.00 98.50 92 ILE A CA 1
ATOM 644 C C . ILE A 1 92 ? -2.640 1.782 -10.108 1.00 98.50 92 ILE A C 1
ATOM 646 O O . ILE A 1 92 ? -2.983 2.240 -9.020 1.00 98.50 92 ILE A O 1
ATOM 650 N N . ALA A 1 93 ? -1.938 0.650 -10.222 1.00 98.00 93 ALA A N 1
ATOM 651 C CA . ALA A 1 93 ? -1.538 -0.150 -9.066 1.00 98.00 93 ALA A CA 1
ATOM 652 C C . ALA A 1 93 ? -0.637 0.636 -8.096 1.00 98.00 93 ALA A C 1
ATOM 654 O O . ALA A 1 93 ? -0.916 0.686 -6.896 1.00 98.00 93 ALA A O 1
ATOM 655 N N . LEU A 1 94 ? 0.401 1.298 -8.620 1.00 97.94 94 LEU A N 1
ATOM 656 C CA . LEU A 1 94 ? 1.363 2.069 -7.830 1.00 97.94 94 LEU A CA 1
ATOM 657 C C . LEU A 1 94 ? 0.716 3.287 -7.153 1.00 97.94 94 LEU A C 1
ATOM 659 O O . LEU A 1 94 ? 0.760 3.424 -5.929 1.00 97.94 94 LEU A O 1
ATOM 663 N N . TYR A 1 95 ? 0.098 4.172 -7.938 1.00 98.25 95 TYR A N 1
ATOM 664 C CA . TYR A 1 95 ? -0.497 5.402 -7.415 1.00 98.25 95 TYR A CA 1
ATOM 665 C C . TYR A 1 95 ? -1.747 5.123 -6.583 1.00 98.25 95 TYR A C 1
ATOM 667 O O . TYR A 1 95 ? -1.972 5.787 -5.572 1.00 98.25 95 TYR A O 1
ATOM 675 N N . GLY A 1 96 ? -2.537 4.114 -6.953 1.00 98.06 96 GLY A N 1
ATOM 676 C CA . GLY A 1 96 ? -3.710 3.704 -6.192 1.00 98.06 96 GLY A CA 1
ATOM 677 C C . GLY A 1 96 ? -3.344 3.296 -4.766 1.00 98.06 96 GLY A C 1
ATOM 678 O O . GLY A 1 96 ? -3.955 3.791 -3.819 1.00 98.06 96 GLY A O 1
ATOM 679 N N . TRP A 1 97 ? -2.299 2.481 -4.584 1.00 97.44 97 TRP A N 1
ATOM 680 C CA . TRP A 1 97 ? -1.819 2.107 -3.248 1.00 97.44 97 TRP A CA 1
ATOM 681 C C . TRP A 1 97 ? -1.052 3.205 -2.521 1.00 97.44 97 TRP A C 1
ATOM 683 O O . TRP A 1 97 ? -1.018 3.201 -1.291 1.00 97.44 97 TRP A O 1
ATOM 693 N N . ALA A 1 98 ? -0.483 4.175 -3.231 1.00 97.25 98 ALA A N 1
ATOM 694 C CA . ALA A 1 98 ? 0.074 5.354 -2.584 1.00 97.25 98 ALA A CA 1
ATOM 695 C C . ALA A 1 98 ? -1.031 6.270 -2.017 1.00 97.25 98 ALA A C 1
ATOM 697 O O . ALA A 1 98 ? -0.882 6.811 -0.923 1.00 97.25 98 ALA A O 1
ATOM 698 N N . VAL A 1 99 ? -2.166 6.407 -2.715 1.00 98.00 99 VAL A N 1
ATOM 699 C CA . VAL A 1 99 ? -3.249 7.344 -2.361 1.00 98.00 99 VAL A CA 1
ATOM 700 C C . VAL A 1 99 ? -4.296 6.743 -1.418 1.00 98.00 99 VAL A C 1
ATOM 702 O O . VAL A 1 99 ? -4.716 7.408 -0.470 1.00 98.00 99 VAL A O 1
ATOM 705 N N . LEU A 1 100 ? -4.743 5.504 -1.642 1.00 97.94 100 LEU A N 1
ATOM 706 C CA . LEU A 1 100 ? -5.848 4.905 -0.878 1.00 97.94 100 LEU A CA 1
ATOM 707 C C . LEU A 1 100 ? -5.590 4.880 0.646 1.00 97.94 100 LEU A C 1
ATOM 709 O O . LEU A 1 100 ? -6.466 5.321 1.401 1.00 97.94 100 LEU A O 1
ATOM 713 N N . PRO A 1 101 ? -4.408 4.460 1.140 1.00 96.75 101 PRO A N 1
ATOM 714 C CA . PRO A 1 101 ? -4.089 4.524 2.564 1.00 96.75 101 PRO A CA 1
ATOM 715 C C . PRO A 1 101 ? -4.017 5.954 3.103 1.00 96.75 101 PRO A C 1
ATOM 717 O O . PRO A 1 101 ? -4.375 6.169 4.256 1.00 96.75 101 PRO A O 1
ATOM 720 N N . ALA A 1 102 ? -3.649 6.949 2.286 1.00 96.81 102 ALA A N 1
ATOM 721 C CA . ALA A 1 102 ? -3.673 8.354 2.700 1.00 96.81 102 ALA A CA 1
ATOM 722 C C . ALA A 1 102 ? -5.093 8.787 3.099 1.00 96.81 102 ALA A C 1
ATOM 724 O O . ALA A 1 102 ? -5.286 9.423 4.137 1.00 96.81 102 ALA A O 1
ATOM 725 N N . VAL A 1 103 ? -6.104 8.372 2.328 1.00 97.44 103 VAL A N 1
ATOM 726 C CA . VAL A 1 103 ? -7.519 8.600 2.662 1.00 97.44 103 VAL A CA 1
ATOM 727 C C . VAL A 1 103 ? -7.888 7.892 3.969 1.00 97.44 103 VAL A C 1
ATOM 729 O O . VAL A 1 103 ? -8.512 8.501 4.843 1.00 97.44 103 VAL A O 1
ATOM 732 N N . GLY A 1 104 ? -7.461 6.635 4.139 1.00 97.19 104 GLY A N 1
ATOM 733 C CA . GLY A 1 104 ? -7.649 5.868 5.376 1.00 97.19 104 GLY A CA 1
ATOM 734 C C . GLY A 1 104 ? -7.025 6.545 6.601 1.00 97.19 104 GLY A C 1
ATOM 735 O O . GLY A 1 104 ? -7.650 6.629 7.663 1.00 97.19 104 GLY A O 1
ATOM 736 N N . PHE A 1 105 ? -5.834 7.116 6.451 1.00 98.00 105 PHE A N 1
ATOM 737 C CA . PHE A 1 105 ? -5.147 7.839 7.512 1.00 98.00 105 PHE A CA 1
ATOM 738 C C . PHE A 1 105 ? -5.794 9.174 7.850 1.00 98.00 105 PHE A C 1
ATOM 740 O O . PHE A 1 105 ? -6.006 9.447 9.028 1.00 98.00 105 PHE A O 1
ATOM 747 N N . VAL A 1 106 ? -6.194 9.978 6.860 1.00 98.19 106 VAL A N 1
ATOM 748 C CA . VAL A 1 106 ? -6.956 11.213 7.113 1.00 98.19 106 VAL A CA 1
ATOM 749 C C . VAL A 1 106 ? -8.254 10.891 7.854 1.00 98.19 106 VAL A C 1
ATOM 751 O O . VAL A 1 106 ? -8.610 11.562 8.826 1.00 98.19 106 VAL A O 1
ATOM 754 N N . TYR A 1 107 ? -8.955 9.841 7.426 1.00 97.62 107 TYR A N 1
ATOM 755 C CA . TYR A 1 107 ? -10.173 9.367 8.075 1.00 97.62 107 TYR A CA 1
ATOM 756 C C . TYR A 1 107 ? -9.933 8.945 9.534 1.00 97.62 107 TYR A C 1
ATOM 758 O O . TYR A 1 107 ? -10.736 9.294 10.406 1.00 97.62 107 TYR A O 1
ATOM 766 N N . THR A 1 108 ? -8.830 8.234 9.789 1.00 97.25 108 THR A N 1
ATOM 767 C CA . THR A 1 108 ? -8.418 7.760 11.119 1.00 97.25 108 THR A CA 1
ATOM 768 C C . THR A 1 108 ? -8.020 8.926 12.020 1.00 97.25 108 THR A C 1
ATOM 770 O O . THR A 1 108 ? -8.574 9.063 13.107 1.00 97.25 108 THR A O 1
ATOM 773 N N . ALA A 1 109 ? -7.165 9.838 11.547 1.00 97.00 109 ALA A N 1
ATOM 774 C CA . ALA A 1 109 ? -6.699 11.016 12.284 1.00 97.00 109 ALA A CA 1
ATOM 775 C C . ALA A 1 109 ? -7.853 11.892 12.804 1.00 97.00 109 ALA A C 1
ATOM 777 O O . ALA A 1 109 ? -7.769 12.471 13.886 1.00 97.00 109 ALA A O 1
ATOM 778 N N . ARG A 1 110 ? -8.962 11.965 12.056 1.00 96.88 110 ARG A N 1
ATOM 779 C CA . ARG A 1 110 ? -10.170 12.705 12.458 1.00 96.88 110 ARG A CA 1
ATOM 780 C C . ARG A 1 110 ? -11.002 12.003 13.537 1.00 96.88 110 ARG A C 1
ATOM 782 O O . ARG A 1 110 ? -11.848 12.647 14.144 1.00 96.88 110 ARG A O 1
ATOM 789 N N . ARG A 1 111 ? -10.797 10.702 13.758 1.00 95.81 111 ARG A N 1
ATOM 790 C CA . ARG A 1 111 ? -11.594 9.855 14.666 1.00 95.81 111 ARG A CA 1
ATOM 791 C C . ARG A 1 111 ? -10.856 9.416 15.919 1.00 95.81 111 ARG A C 1
ATOM 793 O O . ARG A 1 111 ? -11.501 8.955 16.852 1.00 95.81 111 ARG A O 1
ATOM 800 N N . VAL A 1 112 ? -9.537 9.576 15.948 1.00 94.75 112 VAL A N 1
ATOM 801 C CA . VAL A 1 112 ? -8.708 9.238 17.105 1.00 94.75 112 VAL A CA 1
ATOM 802 C C . VAL A 1 112 ? -8.061 10.486 17.702 1.00 94.75 112 VAL A C 1
ATOM 804 O O . VAL A 1 112 ? -7.815 11.492 17.023 1.00 94.75 112 VAL A O 1
ATOM 807 N N . THR A 1 113 ? -7.811 10.431 19.005 1.00 92.00 113 THR A N 1
ATOM 808 C CA . THR A 1 113 ? -7.010 11.419 19.739 1.00 92.00 113 THR A CA 1
ATOM 809 C C . THR A 1 113 ? -5.578 10.913 19.886 1.00 92.00 113 THR A C 1
ATOM 811 O O . THR A 1 113 ? -4.639 11.587 19.462 1.00 92.00 113 THR A O 1
ATOM 814 N N . ALA A 1 114 ? -5.412 9.689 20.390 1.00 91.94 114 ALA A N 1
ATOM 815 C CA . ALA A 1 114 ? -4.130 8.997 20.439 1.00 91.94 114 ALA A CA 1
ATOM 816 C C . ALA A 1 114 ? -3.622 8.677 19.023 1.00 91.94 114 ALA A C 1
ATOM 818 O O . ALA A 1 114 ? -4.393 8.256 18.165 1.00 91.94 114 ALA A O 1
ATOM 819 N N . GLY A 1 115 ? -2.336 8.918 18.759 1.00 91.31 115 GLY A N 1
ATOM 820 C CA . GLY A 1 115 ? -1.719 8.627 17.458 1.00 91.31 115 GLY A CA 1
ATOM 821 C C . GLY A 1 115 ? -2.141 9.553 16.307 1.00 91.31 115 GLY A C 1
ATOM 822 O O . GLY A 1 115 ? -1.621 9.413 15.204 1.00 91.31 115 GLY A O 1
ATOM 823 N N . ARG A 1 116 ? -3.017 10.552 16.531 1.00 96.12 116 ARG A N 1
ATOM 824 C CA . ARG A 1 116 ? -3.507 11.475 15.483 1.00 96.12 116 ARG A CA 1
ATOM 825 C C . ARG A 1 116 ? -2.386 12.047 14.610 1.00 96.12 116 ARG A C 1
ATOM 827 O O . ARG A 1 116 ? -2.532 12.093 13.391 1.00 96.12 116 ARG A O 1
ATOM 834 N N . GLY A 1 117 ? -1.291 12.483 15.236 1.00 97.19 117 GLY A N 1
ATOM 835 C CA . GLY A 1 117 ? -0.137 13.048 14.536 1.00 97.19 117 GLY A CA 1
ATOM 836 C C . GLY A 1 117 ? 0.536 12.054 13.587 1.00 97.19 117 GLY A C 1
ATOM 837 O O . GLY A 1 117 ? 0.897 12.438 12.482 1.00 97.19 117 GLY A O 1
ATOM 838 N N . ILE A 1 118 ? 0.623 10.776 13.969 1.00 97.62 118 ILE A N 1
ATOM 839 C CA . ILE A 1 118 ? 1.232 9.713 13.154 1.00 97.62 118 ILE A CA 1
ATOM 840 C C . ILE A 1 118 ? 0.393 9.476 11.898 1.00 97.62 118 ILE A C 1
ATOM 842 O O . ILE A 1 118 ? 0.932 9.457 10.797 1.00 97.62 118 ILE A O 1
ATOM 846 N N . TYR A 1 119 ? -0.932 9.382 12.036 1.00 97.75 119 TYR A N 1
ATOM 847 C CA . TYR A 1 119 ? -1.822 9.214 10.885 1.00 97.75 119 TYR A CA 1
ATOM 848 C C . TYR A 1 119 ? -1.820 10.452 9.972 1.00 97.75 119 TYR A C 1
ATOM 850 O O . TYR A 1 119 ? -1.772 10.321 8.751 1.00 97.75 119 TYR A O 1
ATOM 858 N N . ALA A 1 120 ? -1.813 11.664 10.534 1.00 97.88 120 ALA A N 1
ATOM 859 C CA . ALA A 1 120 ? -1.718 12.889 9.738 1.00 97.88 120 ALA A CA 1
ATOM 860 C C . ALA A 1 120 ? -0.384 12.980 8.973 1.00 97.88 120 ALA A C 1
ATOM 862 O O . ALA A 1 120 ? -0.382 13.277 7.778 1.00 97.88 120 ALA A O 1
ATOM 863 N N . ALA A 1 121 ? 0.735 12.668 9.633 1.00 98.12 121 ALA A N 1
ATOM 864 C CA . ALA A 1 121 ? 2.051 12.620 9.007 1.00 98.12 121 ALA A CA 1
ATOM 865 C C . ALA A 1 121 ? 2.121 11.531 7.928 1.00 98.12 121 ALA A C 1
ATOM 867 O O . ALA A 1 121 ? 2.566 11.810 6.821 1.00 98.12 121 ALA A O 1
ATOM 868 N N . GLY A 1 122 ? 1.601 10.330 8.200 1.00 98.00 122 GLY A N 1
ATOM 869 C CA . GLY A 1 122 ? 1.539 9.234 7.232 1.00 98.00 122 GLY A CA 1
ATOM 870 C C . GLY A 1 122 ? 0.745 9.600 5.975 1.00 98.00 122 GLY A C 1
ATOM 871 O O . GLY A 1 122 ? 1.190 9.318 4.862 1.00 98.00 122 GLY A O 1
ATOM 872 N N . ALA A 1 123 ? -0.381 10.307 6.126 1.00 98.12 123 ALA A N 1
ATOM 873 C CA . ALA A 1 123 ? -1.117 10.864 4.992 1.00 98.12 123 ALA A CA 1
ATOM 874 C C . ALA A 1 123 ? -0.291 11.905 4.217 1.00 98.12 123 ALA A C 1
ATOM 876 O O . ALA A 1 123 ? -0.250 11.860 2.989 1.00 98.12 123 ALA A O 1
ATOM 877 N N . GLY A 1 124 ? 0.400 12.808 4.921 1.00 98.31 124 GLY A N 1
ATOM 878 C CA . GLY A 1 124 ? 1.307 13.785 4.313 1.00 98.31 124 GLY A CA 1
ATOM 879 C C . GLY A 1 124 ? 2.432 13.125 3.511 1.00 98.31 124 GLY A C 1
ATOM 880 O O . GLY A 1 124 ? 2.645 13.480 2.355 1.00 98.31 124 GLY A O 1
ATOM 881 N N . CYS A 1 125 ? 3.086 12.106 4.073 1.00 98.56 125 CYS A N 1
ATOM 882 C CA . CYS A 1 125 ? 4.105 11.305 3.394 1.00 98.56 125 CYS A CA 1
ATOM 883 C C . CYS A 1 125 ? 3.574 10.661 2.109 1.00 98.56 125 CYS A C 1
ATOM 885 O O . CYS A 1 125 ? 4.269 10.666 1.098 1.00 98.56 125 CYS A O 1
ATOM 887 N N . CYS A 1 126 ? 2.337 10.157 2.119 1.00 98.25 126 CYS A N 1
ATOM 888 C CA . CYS A 1 126 ? 1.709 9.612 0.918 1.00 98.25 126 CYS A CA 1
ATOM 889 C C . CYS A 1 126 ? 1.517 10.686 -0.163 1.00 98.25 126 CYS A C 1
ATOM 891 O O . CYS A 1 126 ? 1.879 10.462 -1.313 1.00 98.25 126 CYS A O 1
ATOM 893 N N . VAL A 1 127 ? 0.993 11.864 0.196 1.00 98.06 127 VAL A N 1
ATOM 894 C CA . VAL A 1 127 ? 0.774 12.970 -0.756 1.00 98.06 127 VAL A CA 1
ATOM 895 C C . VAL A 1 127 ? 2.095 13.462 -1.345 1.00 98.06 127 VAL A C 1
ATOM 897 O O . VAL A 1 127 ? 2.223 13.578 -2.564 1.00 98.06 127 VAL A O 1
ATOM 900 N N . VAL A 1 128 ? 3.092 13.711 -0.494 1.00 98.44 128 VAL A N 1
ATOM 901 C CA . VAL A 1 128 ? 4.419 14.167 -0.929 1.00 98.44 128 VAL A CA 1
ATOM 902 C C . VAL A 1 128 ? 5.113 13.092 -1.762 1.00 98.44 128 VAL A C 1
ATOM 904 O O . VAL A 1 128 ? 5.705 13.412 -2.786 1.00 98.44 128 VAL A O 1
ATOM 907 N N . GLY A 1 129 ? 5.004 11.819 -1.381 1.00 98.31 129 GLY A N 1
ATOM 908 C CA . GLY A 1 129 ? 5.561 10.705 -2.144 1.00 98.31 129 GLY A CA 1
ATOM 909 C C . GLY A 1 129 ? 4.900 10.531 -3.514 1.00 98.31 129 GLY A C 1
ATOM 910 O O . GLY A 1 129 ? 5.597 10.329 -4.501 1.00 98.31 129 GLY A O 1
ATOM 911 N N . VAL A 1 130 ? 3.579 10.698 -3.627 1.00 98.06 130 VAL A N 1
ATOM 912 C CA . VAL A 1 130 ? 2.874 10.695 -4.923 1.00 98.06 130 VAL A CA 1
ATOM 913 C C . VAL A 1 130 ? 3.338 11.845 -5.815 1.00 98.06 130 VAL A C 1
ATOM 915 O O . VAL A 1 130 ? 3.636 11.623 -6.989 1.00 98.06 130 VAL A O 1
ATOM 918 N N . ALA A 1 131 ? 3.437 13.058 -5.265 1.00 98.12 131 ALA A N 1
ATOM 919 C CA . ALA A 1 131 ? 3.950 14.209 -6.002 1.00 98.12 131 ALA A CA 1
ATOM 920 C C . ALA A 1 131 ? 5.408 13.985 -6.437 1.00 98.12 131 ALA A C 1
ATOM 922 O O . ALA A 1 131 ? 5.748 14.211 -7.594 1.00 98.12 131 ALA A O 1
ATOM 923 N N . GLY A 1 132 ? 6.248 13.465 -5.539 1.00 98.06 132 GLY A N 1
ATOM 924 C CA . GLY A 1 132 ? 7.635 13.112 -5.827 1.00 98.06 132 GLY A CA 1
ATOM 925 C C . GLY A 1 132 ? 7.758 12.067 -6.933 1.00 98.06 132 GLY A C 1
ATOM 926 O O . GLY A 1 132 ? 8.582 12.229 -7.822 1.00 98.06 132 GLY A O 1
ATOM 927 N N . LEU A 1 133 ? 6.899 11.043 -6.934 1.00 96.88 133 LEU A N 1
ATOM 928 C CA . LEU A 1 133 ? 6.832 10.034 -7.993 1.00 96.88 133 LEU A CA 1
ATOM 929 C C . LEU A 1 133 ? 6.465 10.649 -9.347 1.00 96.88 133 LEU A C 1
ATOM 931 O O . LEU A 1 133 ? 7.081 10.316 -10.351 1.00 96.88 133 LEU A O 1
ATOM 935 N N . ALA A 1 134 ? 5.471 11.540 -9.383 1.00 96.81 134 ALA A N 1
ATOM 936 C CA . ALA A 1 134 ? 5.036 12.201 -10.616 1.00 96.81 134 ALA A CA 1
ATOM 937 C C . ALA A 1 134 ? 6.085 13.173 -11.186 1.00 96.81 134 ALA A C 1
ATOM 939 O O . ALA A 1 134 ? 6.135 13.386 -12.394 1.00 96.81 134 ALA A O 1
ATOM 940 N N . LEU A 1 135 ? 6.912 13.762 -10.320 1.00 97.62 135 LEU A N 1
ATOM 941 C CA . LEU A 1 135 ? 7.959 14.719 -10.686 1.00 97.62 135 LEU A CA 1
ATOM 942 C C . LEU A 1 135 ? 9.341 14.070 -10.861 1.00 97.62 135 LEU A C 1
ATOM 944 O O . LEU A 1 135 ? 10.291 14.748 -11.254 1.00 97.62 135 LEU A O 1
ATOM 948 N N . ALA A 1 136 ? 9.485 12.782 -10.545 1.00 96.69 136 ALA A N 1
ATOM 949 C CA . ALA A 1 136 ? 10.767 12.098 -10.593 1.00 96.69 136 ALA A CA 1
ATOM 950 C C . ALA A 1 136 ? 11.278 11.986 -12.036 1.00 96.69 136 ALA A C 1
ATOM 952 O O . ALA A 1 136 ? 10.658 11.359 -12.890 1.00 96.69 136 ALA A O 1
ATOM 953 N N . SER A 1 137 ? 12.466 12.537 -12.285 1.00 95.94 137 SER A N 1
ATOM 954 C CA . SER A 1 137 ? 13.198 12.392 -13.550 1.00 95.94 137 SER A CA 1
ATOM 955 C C . SER A 1 137 ? 14.299 11.327 -13.493 1.00 95.94 137 SER A C 1
ATOM 957 O O . SER A 1 137 ? 14.942 11.041 -14.500 1.00 95.94 137 SER A O 1
ATOM 959 N N . THR A 1 138 ? 14.537 10.740 -12.316 1.00 97.00 138 THR A N 1
ATOM 960 C CA . THR A 1 138 ? 15.575 9.727 -12.084 1.00 97.00 138 THR A CA 1
ATOM 961 C C . THR A 1 138 ? 15.026 8.54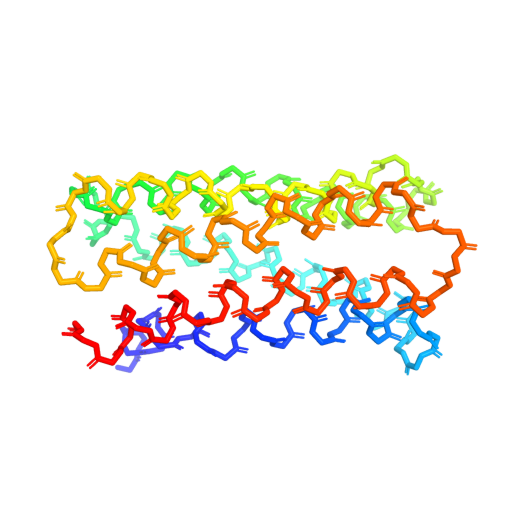9 -11.288 1.00 97.00 138 THR A C 1
ATOM 963 O O . THR A 1 138 ? 14.110 8.706 -10.476 1.00 97.00 138 THR A O 1
ATOM 966 N N . ALA A 1 139 ? 15.632 7.370 -11.468 1.00 95.44 139 ALA A N 1
ATOM 967 C CA . ALA A 1 139 ? 15.291 6.178 -10.691 1.00 95.44 139 ALA A CA 1
ATOM 968 C C . ALA A 1 139 ? 15.481 6.414 -9.184 1.00 95.44 139 ALA A C 1
ATOM 970 O O . ALA A 1 139 ? 14.600 6.087 -8.395 1.00 95.44 139 ALA A O 1
ATOM 971 N N . THR A 1 140 ? 16.576 7.068 -8.781 1.00 97.56 140 THR A N 1
ATOM 972 C CA . THR A 1 140 ? 16.828 7.428 -7.377 1.00 97.56 140 THR A CA 1
ATOM 973 C C . THR A 1 140 ? 15.726 8.321 -6.811 1.00 97.56 140 THR A C 1
ATOM 975 O O . THR A 1 140 ? 15.237 8.063 -5.714 1.00 97.56 140 THR A O 1
ATOM 978 N N . GLY A 1 141 ? 15.286 9.337 -7.563 1.00 97.94 141 GLY A N 1
ATOM 979 C CA . GLY A 1 141 ? 14.179 10.202 -7.152 1.00 97.94 141 GLY A CA 1
ATOM 980 C C . GLY A 1 141 ? 12.875 9.425 -6.953 1.00 97.94 141 GLY A C 1
ATOM 981 O O . GLY A 1 141 ? 12.210 9.591 -5.930 1.00 97.94 141 GLY A O 1
ATOM 982 N N . ALA A 1 142 ? 12.549 8.517 -7.877 1.00 97.94 142 ALA A N 1
ATOM 983 C CA . ALA A 1 142 ? 11.371 7.661 -7.768 1.00 97.94 142 ALA A CA 1
ATOM 984 C C . ALA A 1 142 ? 11.454 6.703 -6.564 1.00 97.94 142 ALA A C 1
ATOM 986 O O . ALA A 1 142 ? 10.477 6.549 -5.834 1.00 97.94 142 ALA A O 1
ATOM 987 N N . VAL A 1 143 ? 12.624 6.112 -6.300 1.00 98.38 143 VAL A N 1
ATOM 988 C CA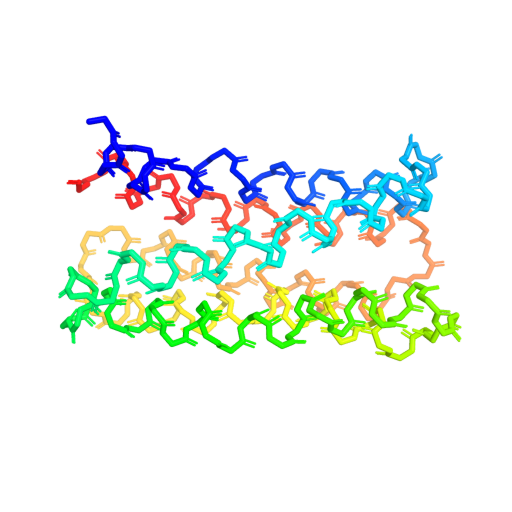 . VAL A 1 143 ? 12.856 5.241 -5.134 1.00 98.38 143 VAL A CA 1
ATOM 989 C C . VAL A 1 143 ? 12.691 6.007 -3.822 1.00 98.38 143 VAL A C 1
ATOM 991 O O . VAL A 1 143 ? 12.045 5.501 -2.909 1.00 98.38 143 VAL A O 1
ATOM 994 N N . LEU A 1 144 ? 13.218 7.232 -3.719 1.00 98.38 144 LEU A N 1
ATOM 995 C CA . LEU A 1 144 ? 13.042 8.071 -2.527 1.00 98.38 144 LEU A CA 1
ATOM 996 C C . LEU A 1 144 ? 11.569 8.427 -2.298 1.00 98.38 144 LEU A C 1
ATOM 998 O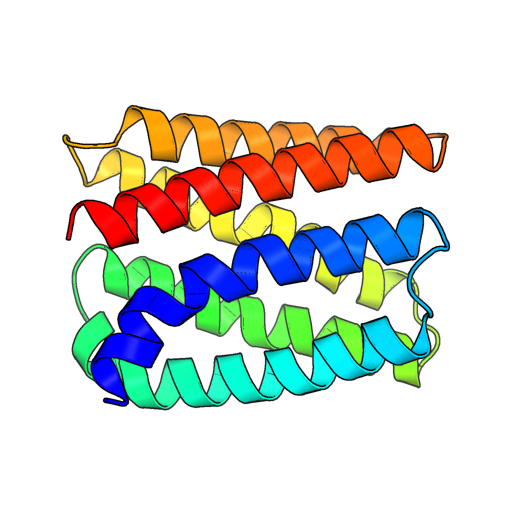 O . LEU A 1 144 ? 11.086 8.366 -1.168 1.00 98.38 144 LEU A O 1
ATOM 1002 N N . ALA A 1 145 ? 10.844 8.747 -3.370 1.00 98.50 145 ALA A N 1
ATOM 1003 C CA . ALA A 1 145 ? 9.419 9.034 -3.307 1.00 98.50 145 ALA A CA 1
ATOM 1004 C C . ALA A 1 145 ? 8.607 7.808 -2.846 1.00 98.50 145 ALA A C 1
ATOM 1006 O O . ALA A 1 145 ? 7.777 7.926 -1.945 1.00 98.50 145 ALA A O 1
ATOM 1007 N N . ILE A 1 146 ? 8.908 6.619 -3.382 1.00 98.50 146 ILE A N 1
ATOM 1008 C CA . ILE A 1 146 ? 8.339 5.336 -2.936 1.00 98.50 146 ILE A CA 1
ATOM 1009 C C . ILE A 1 146 ? 8.666 5.070 -1.465 1.00 98.50 146 ILE A C 1
ATOM 1011 O O . ILE A 1 146 ? 7.783 4.710 -0.687 1.00 98.50 146 ILE A O 1
ATOM 1015 N N . GLY A 1 147 ? 9.923 5.278 -1.069 1.00 98.38 147 GLY A N 1
ATOM 1016 C CA . GLY A 1 147 ? 10.378 5.111 0.306 1.00 98.38 147 GLY A CA 1
ATOM 1017 C C . GLY A 1 147 ? 9.611 6.005 1.276 1.00 98.38 147 GLY A C 1
ATOM 1018 O O . GLY A 1 147 ? 9.191 5.536 2.330 1.00 98.38 147 GLY A O 1
ATOM 1019 N N . LEU A 1 148 ? 9.344 7.260 0.902 1.00 98.56 148 LEU A N 1
ATOM 1020 C CA . LEU A 1 148 ? 8.559 8.183 1.721 1.00 98.56 148 LEU A CA 1
ATOM 1021 C C . LEU A 1 148 ? 7.119 7.692 1.926 1.00 98.56 148 LEU A C 1
ATOM 1023 O O . LEU A 1 148 ? 6.631 7.707 3.059 1.00 98.56 148 LEU A O 1
ATOM 1027 N N . VAL A 1 149 ? 6.458 7.212 0.864 1.00 98.62 149 VAL A N 1
ATOM 1028 C CA . VAL A 1 149 ? 5.131 6.582 0.982 1.00 98.62 149 VAL A CA 1
ATOM 1029 C C . VAL A 1 149 ? 5.206 5.382 1.925 1.00 98.62 149 VAL A C 1
ATOM 1031 O O . VAL A 1 149 ? 4.421 5.290 2.871 1.00 98.62 149 VAL A O 1
ATOM 1034 N N . GLY A 1 150 ? 6.181 4.496 1.712 1.00 98.06 150 GLY A N 1
ATOM 1035 C CA . GLY A 1 150 ? 6.356 3.286 2.508 1.00 98.06 150 GLY A CA 1
ATOM 1036 C C . GLY A 1 150 ? 6.593 3.561 3.989 1.00 98.06 150 GLY A C 1
ATOM 1037 O O . GLY A 1 150 ? 5.949 2.934 4.829 1.00 98.06 150 GLY A O 1
ATOM 1038 N N . VAL A 1 151 ? 7.440 4.535 4.328 1.00 98.31 151 VAL A N 1
ATOM 1039 C CA . VAL A 1 151 ? 7.696 4.952 5.716 1.00 98.31 151 VAL A CA 1
ATOM 1040 C C . VAL A 1 151 ? 6.424 5.492 6.364 1.00 98.31 151 VAL A C 1
ATOM 1042 O O . VAL A 1 151 ? 6.066 5.054 7.457 1.00 98.31 151 VAL A O 1
ATOM 1045 N N . GLY A 1 152 ? 5.707 6.393 5.686 1.00 97.88 152 GLY A N 1
ATOM 1046 C CA . GLY A 1 152 ? 4.470 6.972 6.212 1.00 97.88 152 GLY A CA 1
ATOM 1047 C C . GLY A 1 152 ? 3.388 5.922 6.469 1.00 97.88 152 GLY A C 1
ATOM 1048 O O . GLY A 1 152 ? 2.761 5.919 7.530 1.00 97.88 152 GLY A O 1
ATOM 1049 N N . GLN A 1 153 ? 3.202 4.995 5.524 1.00 98.19 153 GLN A N 1
ATOM 1050 C CA . GLN A 1 153 ? 2.242 3.903 5.676 1.00 98.19 153 GLN A CA 1
ATOM 1051 C C . GLN A 1 153 ? 2.647 2.918 6.772 1.00 98.19 153 GLN A C 1
ATOM 1053 O O . GLN A 1 153 ? 1.815 2.542 7.596 1.00 98.19 153 GLN A O 1
ATOM 1058 N N . THR A 1 154 ? 3.926 2.556 6.838 1.00 98.06 154 THR A N 1
ATOM 1059 C CA . THR A 1 154 ? 4.438 1.627 7.850 1.00 98.06 154 THR A CA 1
ATOM 1060 C C . THR A 1 154 ? 4.299 2.207 9.255 1.00 98.06 154 THR A C 1
ATOM 1062 O O . THR A 1 154 ? 3.819 1.516 10.147 1.00 98.06 154 THR A O 1
ATOM 1065 N N . ALA A 1 155 ? 4.626 3.488 9.456 1.00 97.25 155 ALA A N 1
ATOM 1066 C CA . ALA A 1 155 ? 4.497 4.145 10.756 1.00 97.25 155 ALA A CA 1
ATOM 1067 C C . ALA A 1 155 ? 3.049 4.131 11.278 1.00 97.25 155 ALA A C 1
ATOM 1069 O O . ALA A 1 155 ? 2.816 3.811 12.443 1.00 97.25 155 ALA A O 1
ATOM 1070 N N . GLY A 1 156 ? 2.070 4.423 10.413 1.00 96.06 156 GLY A N 1
ATOM 1071 C CA . GLY A 1 156 ? 0.654 4.377 10.783 1.00 96.06 156 GLY A CA 1
ATOM 1072 C C . GLY A 1 156 ? 0.167 2.969 11.139 1.00 96.06 156 GLY A C 1
ATOM 1073 O O . GLY A 1 156 ? -0.580 2.802 12.100 1.00 96.06 156 GLY A O 1
ATOM 1074 N N . ILE A 1 157 ? 0.607 1.950 10.399 1.00 95.12 157 ILE A N 1
ATOM 1075 C CA . ILE A 1 157 ? 0.227 0.554 10.661 1.00 95.12 157 ILE A CA 1
ATOM 10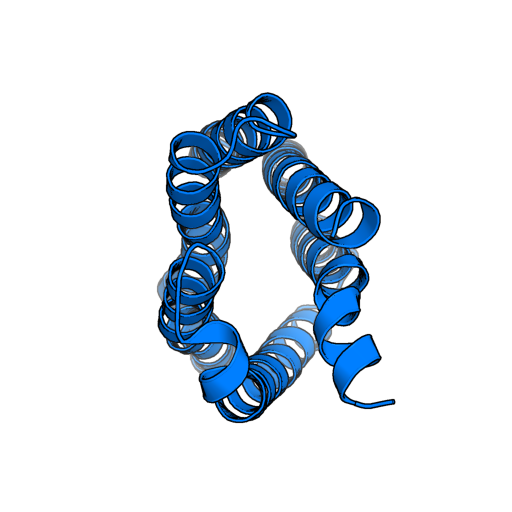76 C C . ILE A 1 157 ? 0.892 0.024 11.937 1.00 95.12 157 ILE A C 1
ATOM 1078 O O . ILE A 1 157 ? 0.244 -0.675 12.716 1.00 95.12 157 ILE A O 1
ATOM 1082 N N . LEU A 1 158 ? 2.153 0.384 12.189 1.00 95.44 158 LEU A N 1
ATOM 1083 C CA . LEU A 1 158 ? 2.852 0.018 13.420 1.00 95.44 158 LEU A CA 1
ATOM 1084 C C . LEU A 1 158 ? 2.218 0.670 14.651 1.00 95.44 158 LEU A C 1
ATOM 1086 O O . LEU A 1 158 ? 2.006 -0.030 15.635 1.00 95.44 158 LEU A O 1
ATOM 1090 N N . ASP A 1 159 ? 1.854 1.959 14.604 1.00 95.56 159 ASP A N 1
ATOM 1091 C CA . ASP A 1 159 ? 1.124 2.585 15.720 1.00 95.56 159 ASP A CA 1
ATOM 1092 C C . ASP A 1 159 ? -0.199 1.862 15.986 1.00 95.56 159 ASP A C 1
ATOM 1094 O O . ASP A 1 159 ? -0.487 1.542 17.136 1.00 95.56 159 ASP A O 1
ATOM 1098 N N . ALA A 1 160 ? -0.960 1.530 14.938 1.00 92.00 160 ALA A N 1
ATOM 1099 C CA . ALA A 1 160 ? -2.207 0.789 15.094 1.00 92.00 160 ALA A CA 1
ATOM 1100 C C . ALA A 1 160 ? -1.995 -0.595 15.736 1.00 92.00 160 ALA A C 1
ATOM 1102 O O . ALA A 1 160 ? -2.794 -0.998 16.569 1.00 92.00 160 ALA A O 1
ATOM 1103 N N . THR A 1 161 ? -0.916 -1.291 15.373 1.00 92.06 161 THR A N 1
ATOM 1104 C CA . THR A 1 161 ? -0.604 -2.648 15.858 1.00 92.06 161 THR A CA 1
ATOM 1105 C C . THR A 1 161 ? -0.062 -2.658 17.289 1.00 92.06 161 THR A C 1
ATOM 1107 O O . THR A 1 161 ? -0.300 -3.590 18.044 1.00 92.06 161 THR A O 1
ATOM 1110 N N . LEU A 1 162 ? 0.712 -1.640 17.670 1.00 91.88 162 LEU A N 1
ATOM 1111 C CA . LEU A 1 162 ? 1.336 -1.567 18.995 1.00 91.88 162 LEU A CA 1
ATOM 1112 C C . LEU A 1 162 ? 0.410 -0.957 20.051 1.00 91.88 162 LEU A C 1
ATOM 1114 O O . LEU A 1 162 ? 0.616 -1.168 21.245 1.00 91.88 162 LEU A O 1
ATOM 1118 N N . ARG A 1 163 ? -0.564 -0.147 19.625 1.00 90.00 163 ARG A N 1
ATOM 1119 C CA . ARG A 1 163 ? -1.443 0.605 20.525 1.00 90.00 163 ARG A CA 1
ATOM 1120 C C . ARG A 1 163 ? -2.761 -0.108 20.831 1.00 90.00 163 ARG A C 1
ATOM 1122 O O . ARG A 1 163 ? -3.349 0.200 21.869 1.00 90.00 163 ARG A O 1
ATOM 1129 N N . TYR A 1 164 ? -3.233 -0.987 19.948 1.00 81.00 164 TYR A N 1
ATOM 1130 C CA . TYR A 1 164 ? -4.549 -1.634 20.020 1.00 81.00 164 TYR A CA 1
ATOM 1131 C C . TYR A 1 164 ? -4.429 -3.150 19.915 1.00 81.00 164 TYR A C 1
ATOM 1133 O O . TYR A 1 164 ? -5.270 -3.825 20.550 1.00 81.00 164 TYR A O 1
#

Secondary structure (DSSP, 8-state):
-HHHHHHHHHHHHHHHHHHHHHHHHTTSS-HHHHHHHHHHHHHHHHHHHHHHTTTTSSHHHHHHHHHHHHHHHHHHHHHHHHHHT-HHHHHHHHHHHHHHHHHHHHHHHTT-STTHHHHHHHHHHHHHHHHHHHH--SHHHHHHHHHHHHHHHHHHHHHHHHH-

Radius of gyration: 15.31 Å; chains: 1; bounding box: 35×33×42 Å

Sequence (164 aa):
MLRSLRENGPALLVPAAWTVAGGAVAGVVSTHALFVAHVVMSVLLVAFAVASRREMATGVLAGWLRVILAGTPVTLAGVAGFLLGSGPLLAIALYGWAVLPAVGFVYTARRVTAGRGIYAAGAGCCVVGVAGLALASTATGAVLAIGLVGVGQTAGILDATLRY

Foldseek 3Di:
DVVLCLLCVCLPLLLVLLCLVLCVLVVNHDPVNNLVNLVVVLVVLVVSLVVCVVVQVDDLSVLVSVLSVQLNVLSVLCNVCSVVVNPVSVVSNLLSVLQSLLSSLVSVLVRDPPCNVLSPLLNVLSVQLSVQCVPDPDSVSNSVSSVSNSVSSSSSSVCSSVVD